Protein AF-A0A9E4SJM3-F1 (afdb_monomer_lite)

Radius of gyration: 16.35 Å; chains: 1; bounding box: 51×21×30 Å

Foldseek 3Di:
DDDDVVVVVVCVVVLVVCCLVVLNVPNCPDDADWDWKWFQQLVPRDIDTDIFGWDDDPPDTDGDQCSSVDPDTDRRVVRCVNPVDIDD

Secondary structure (DSSP, 8-state):
-PPPHHHHHHHHHHHHHHHHHTTTTTTSTTT---EEEEEE-TTT--EEEEEE--EEETTEEE----GGG-SSPPHHHHHHHH---EE-

pLDDT: mean 79.88, std 17.7, range [39.47, 98.62]

Structure (mmCIF, N/CA/C/O backbone):
data_AF-A0A9E4SJM3-F1
#
_entry.id   AF-A0A9E4SJM3-F1
#
loop_
_atom_site.group_PDB
_atom_site.id
_atom_site.type_symbol
_atom_site.label_atom_id
_atom_site.label_alt_id
_atom_site.label_comp_id
_atom_site.label_asym_id
_atom_site.label_entity_id
_atom_site.label_seq_id
_atom_site.pdbx_PDB_ins_code
_atom_site.Cartn_x
_atom_site.Cartn_y
_atom_site.Cartn_z
_atom_site.occupancy
_atom_site.B_iso_or_equiv
_atom_site.auth_seq_id
_atom_site.auth_comp_id
_atom_site.auth_asym_id
_atom_site.auth_atom_id
_atom_site.pdbx_PDB_model_num
ATOM 1 N N . MET A 1 1 ? 31.480 4.252 -17.621 1.00 39.47 1 MET A N 1
ATOM 2 C CA . MET A 1 1 ? 32.399 4.971 -16.705 1.00 39.47 1 MET A CA 1
ATOM 3 C C . MET A 1 1 ? 32.489 4.162 -15.415 1.00 39.47 1 MET A C 1
ATOM 5 O O . MET A 1 1 ? 31.425 3.793 -14.928 1.00 39.47 1 MET A O 1
ATOM 9 N N . PRO A 1 2 ? 33.675 3.802 -14.887 1.00 46.34 2 PRO A N 1
ATOM 10 C CA . PRO A 1 2 ? 33.747 2.976 -13.687 1.00 46.34 2 PRO A CA 1
ATOM 11 C C . PRO A 1 2 ? 33.412 3.836 -12.466 1.00 46.34 2 PRO A C 1
ATOM 13 O O . PRO A 1 2 ? 34.036 4.868 -12.225 1.00 46.34 2 PRO A O 1
ATOM 16 N N . VAL A 1 3 ? 32.388 3.436 -11.715 1.00 58.16 3 VAL A N 1
ATOM 17 C CA . VAL A 1 3 ? 31.951 4.156 -10.516 1.00 58.16 3 VAL A CA 1
ATOM 18 C C . VAL A 1 3 ? 32.855 3.741 -9.354 1.00 58.16 3 VAL A C 1
ATOM 20 O O . VAL A 1 3 ? 32.991 2.557 -9.054 1.00 58.16 3 VAL A O 1
ATOM 23 N N . ASN A 1 4 ? 33.512 4.713 -8.717 1.00 68.50 4 ASN A N 1
ATOM 24 C CA . ASN A 1 4 ? 34.455 4.483 -7.623 1.00 68.50 4 ASN A CA 1
ATOM 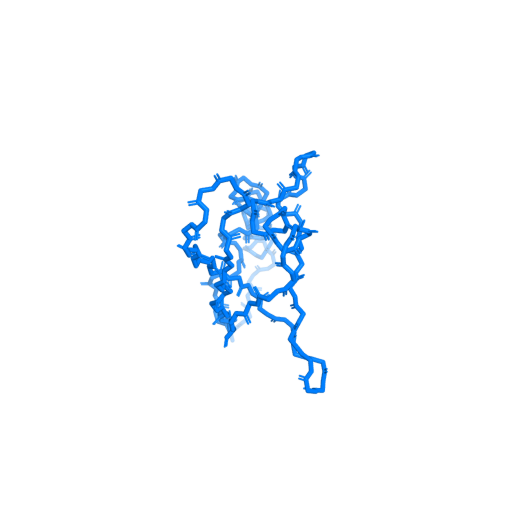25 C C . ASN A 1 4 ? 33.764 3.750 -6.440 1.00 68.50 4 ASN A C 1
ATOM 27 O O . ASN A 1 4 ? 32.747 4.239 -5.935 1.00 68.50 4 ASN A O 1
ATOM 31 N N . PRO A 1 5 ? 34.300 2.615 -5.948 1.00 59.72 5 PRO A N 1
ATOM 32 C CA . PRO A 1 5 ? 33.660 1.802 -4.906 1.00 59.72 5 PRO A CA 1
ATOM 33 C C . PRO A 1 5 ? 33.451 2.547 -3.576 1.00 59.72 5 PRO A C 1
ATOM 35 O O . PRO A 1 5 ? 32.522 2.232 -2.828 1.00 59.72 5 PRO A O 1
ATOM 38 N N . THR A 1 6 ? 34.253 3.573 -3.287 1.00 67.75 6 THR A N 1
ATOM 39 C CA . THR A 1 6 ? 34.087 4.436 -2.106 1.00 67.75 6 THR A CA 1
ATOM 40 C C . THR A 1 6 ? 32.867 5.347 -2.246 1.00 67.75 6 THR A C 1
ATOM 42 O O . THR A 1 6 ? 32.097 5.502 -1.296 1.00 67.75 6 THR A O 1
ATOM 45 N N . VAL A 1 7 ? 32.629 5.873 -3.451 1.00 61.56 7 VAL A N 1
ATOM 46 C CA . VAL A 1 7 ? 31.428 6.658 -3.780 1.00 61.56 7 VAL A CA 1
ATOM 47 C C . VAL A 1 7 ? 30.183 5.776 -3.688 1.00 61.56 7 VAL A C 1
ATOM 49 O O . VAL A 1 7 ? 29.171 6.194 -3.134 1.00 61.56 7 VAL A O 1
ATOM 52 N N . MET A 1 8 ? 30.280 4.516 -4.118 1.00 58.59 8 MET A N 1
ATOM 53 C CA . MET A 1 8 ? 29.169 3.561 -4.077 1.00 58.59 8 MET A CA 1
ATOM 54 C C . MET A 1 8 ? 28.780 3.158 -2.645 1.00 58.59 8 MET A C 1
ATOM 56 O O . MET A 1 8 ? 27.593 3.077 -2.321 1.00 58.59 8 MET A O 1
ATOM 60 N N . LYS A 1 9 ? 29.763 2.972 -1.751 1.00 59.72 9 LYS A N 1
ATOM 61 C CA . LYS A 1 9 ? 29.515 2.720 -0.319 1.00 59.72 9 LYS A CA 1
ATOM 62 C C . LYS A 1 9 ? 28.882 3.923 0.375 1.00 59.72 9 LYS A C 1
ATOM 64 O O . LYS A 1 9 ? 27.962 3.742 1.172 1.00 59.72 9 LYS A O 1
ATOM 69 N N . LEU A 1 10 ? 29.347 5.136 0.073 1.00 65.69 10 LEU A N 1
ATOM 70 C CA . LEU A 1 10 ? 28.782 6.357 0.643 1.00 65.69 10 LEU A CA 1
ATOM 71 C C . LEU A 1 10 ? 27.342 6.571 0.158 1.00 65.69 10 LEU A C 1
ATOM 73 O O . LEU A 1 10 ? 26.450 6.784 0.977 1.00 65.69 10 LEU A O 1
ATOM 77 N N . PHE A 1 11 ? 27.095 6.398 -1.142 1.00 63.09 11 PHE A N 1
ATOM 78 C CA . PHE A 1 11 ? 25.759 6.488 -1.728 1.00 63.09 11 PHE A CA 1
ATOM 79 C C . PHE A 1 11 ? 24.812 5.438 -1.143 1.00 63.09 11 PHE A C 1
ATOM 81 O O . PHE A 1 11 ? 23.703 5.774 -0.752 1.00 63.09 11 PHE A O 1
ATOM 88 N N . SER A 1 12 ? 25.266 4.193 -0.971 1.00 58.81 12 SER A N 1
ATOM 89 C CA . SER A 1 12 ? 24.456 3.116 -0.383 1.00 58.81 12 SER A CA 1
ATOM 90 C C . SER A 1 12 ? 24.079 3.386 1.073 1.00 58.81 12 SER A C 1
ATOM 92 O O . SER A 1 12 ? 22.946 3.122 1.474 1.00 58.81 12 SER A O 1
ATOM 94 N N . ARG A 1 13 ? 24.993 3.932 1.887 1.00 66.31 13 ARG A N 1
ATOM 95 C CA . ARG A 1 13 ? 24.710 4.249 3.298 1.00 66.31 13 ARG A CA 1
ATOM 96 C C . ARG A 1 13 ? 23.755 5.427 3.424 1.00 66.31 13 ARG A C 1
ATOM 98 O O . ARG A 1 13 ? 22.804 5.343 4.194 1.00 66.31 13 ARG A O 1
ATOM 105 N N . THR A 1 14 ? 23.967 6.472 2.632 1.00 63.75 14 THR A N 1
ATOM 106 C CA . THR A 1 14 ? 23.094 7.647 2.593 1.00 63.75 14 THR A CA 1
ATOM 107 C C . THR A 1 14 ? 21.719 7.291 2.029 1.00 63.75 14 THR A C 1
ATOM 109 O O . THR A 1 14 ? 20.710 7.657 2.619 1.00 63.75 14 THR A O 1
ATOM 112 N N . HIS A 1 15 ? 21.655 6.482 0.970 1.00 58.44 15 HIS A N 1
ATOM 113 C CA . HIS A 1 15 ? 20.411 5.950 0.416 1.00 58.44 15 HIS A CA 1
ATOM 114 C C . HIS A 1 15 ? 19.677 5.072 1.426 1.00 58.44 15 HIS A C 1
ATOM 116 O O . HIS A 1 15 ? 18.498 5.281 1.650 1.00 58.44 15 HIS A O 1
ATOM 122 N N . THR A 1 16 ? 20.358 4.146 2.106 1.00 63.31 16 THR A N 1
ATOM 123 C CA . THR A 1 16 ? 19.735 3.303 3.143 1.00 63.31 16 THR A CA 1
ATOM 124 C C . THR A 1 16 ? 19.220 4.142 4.310 1.00 63.31 16 THR A C 1
ATOM 126 O O . THR A 1 16 ? 18.150 3.867 4.848 1.00 63.31 16 THR A O 1
ATOM 129 N N . PHE A 1 17 ? 19.964 5.177 4.704 1.00 65.69 17 PHE A N 1
ATOM 130 C CA . PHE A 1 17 ? 19.558 6.105 5.751 1.00 65.69 17 PHE A CA 1
ATOM 131 C C . PHE A 1 17 ? 18.304 6.884 5.342 1.00 65.69 17 PHE A C 1
ATOM 133 O O . PHE A 1 17 ? 17.304 6.826 6.048 1.00 65.69 17 PHE A O 1
ATOM 140 N N . TRP A 1 18 ? 18.300 7.520 4.170 1.00 56.91 18 TRP A N 1
ATOM 141 C CA . TRP A 1 18 ? 17.139 8.264 3.677 1.00 56.91 18 TRP A CA 1
ATOM 142 C C . TRP A 1 18 ? 15.959 7.362 3.309 1.00 56.91 18 TRP A C 1
ATOM 144 O O . TRP A 1 18 ? 14.819 7.736 3.559 1.00 56.91 18 TRP A O 1
ATOM 154 N N . TYR A 1 19 ? 16.198 6.151 2.804 1.00 55.72 19 TYR A N 1
ATOM 155 C CA . TYR A 1 19 ? 15.183 5.117 2.587 1.00 55.72 19 TYR A CA 1
ATOM 156 C C . TYR A 1 19 ? 14.514 4.730 3.905 1.00 55.72 19 TYR A C 1
ATOM 158 O O . TYR A 1 19 ? 13.294 4.674 3.978 1.00 55.72 19 TYR A O 1
ATOM 166 N N . ARG A 1 20 ? 15.282 4.545 4.983 1.00 61.47 20 ARG A N 1
ATOM 167 C CA . ARG A 1 20 ? 14.724 4.261 6.313 1.00 61.47 20 ARG A CA 1
ATOM 168 C C . ARG A 1 20 ? 14.005 5.468 6.921 1.00 61.47 20 ARG A C 1
ATOM 170 O O . ARG A 1 20 ? 12.924 5.300 7.465 1.00 61.47 20 ARG A O 1
ATOM 177 N N . VAL A 1 21 ? 14.566 6.672 6.801 1.00 60.44 21 VAL A N 1
ATOM 178 C CA . VAL A 1 21 ? 14.009 7.910 7.385 1.00 60.44 21 VAL A CA 1
ATOM 179 C C . VAL A 1 21 ? 12.729 8.364 6.678 1.00 60.44 21 VAL A C 1
ATOM 181 O O . VAL A 1 21 ? 11.791 8.807 7.328 1.00 60.44 21 VAL A O 1
ATOM 184 N N . SER A 1 22 ? 12.663 8.223 5.356 1.00 55.72 22 SER A N 1
ATOM 185 C CA . SER A 1 22 ? 11.467 8.537 4.558 1.00 55.72 22 SER A CA 1
ATOM 186 C C . SER A 1 22 ? 10.429 7.420 4.538 1.00 55.72 22 SER A C 1
ATOM 188 O O . SER A 1 22 ? 9.374 7.556 3.925 1.00 55.72 22 SER A O 1
ATOM 190 N N . GLY A 1 23 ? 10.758 6.281 5.139 1.00 55.44 23 GLY A N 1
ATOM 191 C CA . GLY A 1 23 ? 9.890 5.127 5.161 1.00 55.44 23 GLY A CA 1
ATOM 192 C C . GLY A 1 23 ? 9.689 4.405 3.832 1.00 55.44 23 GLY A C 1
ATOM 193 O O . GLY A 1 23 ? 8.618 3.868 3.559 1.00 55.44 23 GLY A O 1
ATOM 194 N N . GLY A 1 24 ? 10.732 4.384 3.011 1.00 55.06 24 GLY A N 1
ATOM 195 C CA . GLY A 1 24 ? 10.769 3.767 1.688 1.00 55.06 24 GLY A CA 1
ATOM 196 C C . GLY A 1 24 ? 10.439 4.737 0.554 1.00 55.06 24 GLY A C 1
ATOM 197 O O . GLY A 1 24 ? 10.738 4.437 -0.599 1.00 55.06 24 GLY A O 1
ATOM 198 N N . LEU A 1 25 ? 9.900 5.922 0.868 1.00 54.28 25 LEU A N 1
ATOM 199 C CA . LEU A 1 25 ? 9.486 6.916 -0.125 1.00 54.28 25 LEU A CA 1
ATOM 200 C C . LEU A 1 25 ? 10.670 7.484 -0.914 1.00 54.28 25 LEU A C 1
ATOM 202 O O . LEU A 1 25 ? 10.591 7.563 -2.125 1.00 54.28 25 LEU A O 1
ATOM 206 N N . VAL A 1 26 ? 11.789 7.846 -0.286 1.00 52.25 26 VAL A N 1
ATOM 207 C CA . VAL A 1 26 ? 12.878 8.577 -0.973 1.00 52.25 26 VAL A CA 1
ATOM 208 C C . VAL A 1 26 ? 13.791 7.666 -1.802 1.00 52.25 26 VAL A C 1
ATOM 210 O O . VAL A 1 26 ? 14.419 8.137 -2.745 1.00 52.25 26 VAL A O 1
ATOM 213 N N . GLY A 1 27 ? 13.857 6.359 -1.522 1.00 48.25 27 GLY A N 1
ATOM 214 C CA . GLY A 1 27 ? 14.704 5.453 -2.316 1.00 48.25 27 GLY A CA 1
ATOM 215 C C . GLY A 1 27 ? 14.027 4.824 -3.536 1.00 48.25 27 GLY A C 1
ATOM 216 O O . GLY A 1 27 ? 14.719 4.208 -4.336 1.00 48.25 27 GLY A O 1
ATOM 217 N N . SER A 1 28 ? 12.714 5.000 -3.713 1.00 54.12 28 SER A N 1
ATOM 218 C CA . SER A 1 28 ? 11.973 4.452 -4.862 1.00 54.12 28 SER A CA 1
ATOM 219 C C . SER A 1 28 ? 11.891 5.429 -6.062 1.00 54.12 28 SER A C 1
ATOM 221 O O . SER A 1 28 ? 11.577 5.038 -7.185 1.00 54.12 28 SER A O 1
ATOM 223 N N . TRP A 1 29 ? 12.270 6.704 -5.875 1.00 53.19 29 TRP A N 1
ATOM 224 C CA . TRP A 1 29 ? 12.079 7.798 -6.849 1.00 53.19 29 TRP A CA 1
ATOM 225 C C . TRP A 1 29 ? 13.213 7.997 -7.866 1.00 53.19 29 TRP A C 1
ATOM 227 O O . TRP A 1 29 ? 13.494 9.118 -8.287 1.00 53.19 29 TRP A O 1
ATOM 237 N N . ILE A 1 30 ? 13.865 6.923 -8.308 1.00 48.09 30 ILE A N 1
ATOM 238 C CA . ILE A 1 30 ? 14.793 6.997 -9.445 1.00 48.09 30 ILE A CA 1
ATOM 239 C C . ILE A 1 30 ? 14.448 5.874 -10.428 1.00 48.09 30 ILE A C 1
ATOM 241 O O . ILE A 1 30 ? 14.994 4.779 -10.356 1.00 48.09 30 ILE A O 1
ATOM 245 N N . GLY A 1 31 ? 13.505 6.154 -11.335 1.00 57.78 31 GLY A N 1
ATOM 246 C CA . GLY A 1 31 ? 13.246 5.338 -12.529 1.00 57.78 31 GLY A CA 1
ATOM 247 C C . GLY A 1 31 ? 12.315 4.131 -12.374 1.00 57.78 31 GLY A C 1
ATOM 248 O O . GLY A 1 31 ? 12.300 3.291 -13.269 1.00 57.78 31 GLY A O 1
ATOM 249 N N . THR A 1 32 ? 11.541 4.020 -11.288 1.00 63.94 32 THR A N 1
ATOM 250 C CA . THR A 1 32 ? 10.573 2.919 -11.126 1.00 63.94 32 THR A CA 1
ATOM 251 C C . THR A 1 32 ? 9.132 3.368 -11.407 1.00 63.94 32 THR A C 1
ATOM 253 O O . THR A 1 32 ? 8.798 4.526 -11.139 1.00 63.94 32 THR A O 1
ATOM 256 N N . PRO A 1 33 ? 8.272 2.496 -11.973 1.00 69.75 33 PRO A N 1
ATOM 257 C CA . PRO A 1 33 ? 6.861 2.812 -12.188 1.00 69.75 33 PRO A CA 1
ATOM 258 C C . PRO A 1 33 ? 6.145 3.163 -10.878 1.00 69.75 33 PRO A C 1
ATOM 260 O O . PRO A 1 33 ? 6.382 2.535 -9.847 1.00 69.75 33 PRO A O 1
ATOM 263 N N . VAL A 1 34 ? 5.234 4.138 -10.931 1.00 80.31 34 VAL A N 1
ATOM 264 C CA . VAL A 1 34 ? 4.367 4.532 -9.809 1.00 80.31 34 VAL A CA 1
ATOM 265 C C . VAL A 1 34 ? 2.919 4.221 -10.180 1.00 80.31 34 VAL A C 1
ATOM 267 O O . VAL A 1 34 ? 2.436 4.680 -11.211 1.00 80.31 34 VAL A O 1
ATOM 270 N N . GLY A 1 35 ? 2.232 3.453 -9.336 1.00 84.25 35 GLY A N 1
ATOM 271 C CA . GLY A 1 35 ? 0.803 3.162 -9.426 1.00 84.25 35 GLY A CA 1
ATOM 272 C C . GLY A 1 35 ? -0.000 4.034 -8.460 1.00 84.25 35 GLY A C 1
ATOM 273 O O . 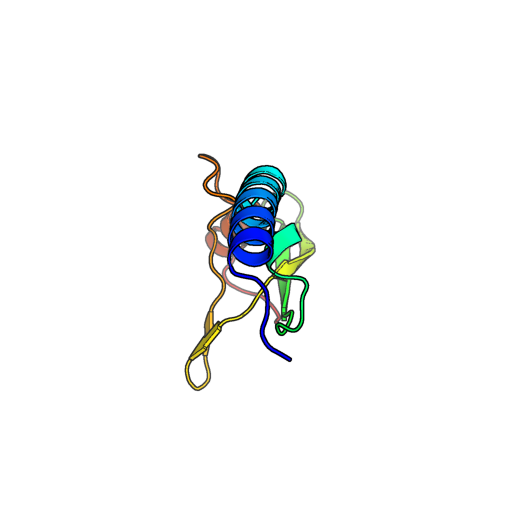GLY A 1 35 ? 0.487 4.400 -7.384 1.00 84.25 35 GLY A O 1
ATOM 274 N N . LEU A 1 36 ? -1.234 4.377 -8.833 1.00 91.00 36 LEU A N 1
ATOM 275 C CA . LEU A 1 36 ? -2.112 5.234 -8.036 1.00 91.00 36 LEU A CA 1
ATOM 276 C C . LEU A 1 36 ? -3.257 4.421 -7.437 1.00 91.00 36 LEU A C 1
ATOM 278 O O . LEU A 1 36 ? -4.319 4.275 -8.030 1.00 91.00 36 LEU A O 1
ATOM 282 N N . LEU A 1 37 ? -3.073 3.948 -6.206 1.00 94.56 37 LEU A N 1
ATOM 283 C CA . LEU A 1 37 ? -4.102 3.180 -5.515 1.00 94.56 37 LEU A CA 1
ATOM 284 C C . LEU A 1 37 ? -5.156 4.109 -4.904 1.00 94.56 37 LEU A C 1
ATOM 286 O O . LEU A 1 37 ? -4.864 4.854 -3.965 1.00 94.56 37 LEU A O 1
ATOM 290 N N . THR A 1 38 ? -6.399 4.019 -5.370 1.00 97.56 38 THR A N 1
ATOM 291 C CA . THR A 1 38 ? -7.541 4.755 -4.812 1.00 97.56 38 THR A CA 1
ATOM 292 C C . THR A 1 38 ? -8.429 3.843 -3.968 1.00 97.56 38 THR A C 1
ATOM 294 O O . T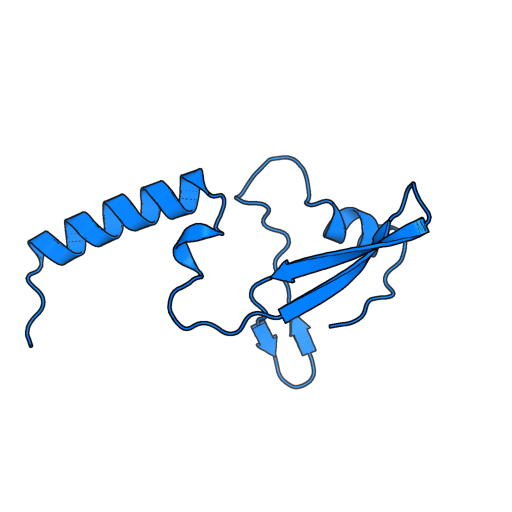HR A 1 38 ? -8.980 2.865 -4.462 1.00 97.56 38 THR A O 1
ATOM 297 N N . THR A 1 39 ? -8.611 4.190 -2.689 1.00 98.38 39 THR A N 1
ATOM 298 C CA . THR A 1 39 ? -9.404 3.426 -1.704 1.00 98.38 39 THR A CA 1
ATOM 299 C C . THR A 1 39 ? -10.526 4.268 -1.099 1.00 98.38 39 THR A C 1
ATOM 301 O O . THR A 1 39 ? -10.479 5.499 -1.122 1.00 98.38 39 THR A O 1
ATOM 304 N N . THR A 1 40 ? -11.533 3.617 -0.514 1.00 98.62 40 THR A N 1
ATOM 305 C CA . THR A 1 40 ? -12.601 4.294 0.242 1.00 98.62 40 THR A CA 1
ATOM 306 C C . THR A 1 40 ? -12.241 4.360 1.727 1.00 98.62 40 THR A C 1
ATOM 308 O O . THR A 1 40 ? -11.995 3.340 2.362 1.00 98.62 40 THR A O 1
ATOM 311 N N . GLY A 1 41 ? -12.221 5.555 2.312 1.00 98.38 41 GLY A N 1
ATOM 312 C CA . GLY A 1 41 ? -11.887 5.772 3.715 1.00 98.38 41 GLY A CA 1
ATOM 313 C C . GLY A 1 41 ? -12.852 5.065 4.654 1.00 98.38 41 GLY A C 1
ATOM 314 O O . GLY A 1 41 ? -14.004 5.473 4.761 1.00 98.38 41 GLY A O 1
ATOM 315 N N . ARG A 1 42 ? -12.371 4.084 5.424 1.00 98.12 42 ARG A N 1
ATOM 316 C CA . ARG A 1 42 ? -13.225 3.247 6.293 1.00 98.12 42 ARG A CA 1
ATOM 317 C C . ARG A 1 42 ? -14.031 4.007 7.355 1.00 98.12 42 ARG A C 1
ATOM 319 O O . ARG A 1 42 ? -14.999 3.478 7.876 1.00 98.12 42 ARG A O 1
ATOM 326 N N . LYS A 1 43 ? -13.590 5.216 7.728 1.00 97.62 43 LYS A N 1
ATOM 327 C CA . LYS A 1 43 ? -14.278 6.077 8.708 1.00 97.62 43 LYS A CA 1
ATOM 328 C C . LYS A 1 43 ? -15.089 7.198 8.058 1.00 97.62 43 LYS A C 1
ATOM 330 O O . LYS A 1 43 ? -16.064 7.644 8.641 1.00 97.62 43 LYS A O 1
ATOM 335 N N . SER A 1 44 ? -14.647 7.697 6.903 1.00 97.75 44 SER A N 1
ATOM 336 C CA . SER A 1 44 ? -15.180 8.923 6.294 1.00 97.75 44 SER A CA 1
ATOM 337 C C . SER A 1 44 ? -15.994 8.687 5.023 1.00 97.75 44 SER A C 1
ATOM 339 O O . SER A 1 44 ? -16.645 9.614 4.557 1.00 97.75 44 SER A O 1
ATOM 341 N N . GLY A 1 45 ? -15.902 7.506 4.407 1.00 97.69 45 GLY A N 1
ATOM 342 C CA . GLY A 1 45 ? -16.494 7.202 3.100 1.00 97.69 45 GLY A CA 1
ATOM 343 C C . GLY A 1 45 ? -15.836 7.916 1.910 1.00 97.69 45 GLY A C 1
ATOM 344 O O . GLY A 1 45 ? -16.186 7.645 0.766 1.00 97.69 45 GLY A O 1
ATOM 345 N N . ARG A 1 46 ? -14.870 8.816 2.140 1.00 98.19 46 ARG A N 1
ATOM 346 C CA . ARG A 1 46 ? -14.214 9.596 1.075 1.00 98.19 46 ARG A CA 1
ATOM 347 C C . ARG A 1 46 ? -13.212 8.752 0.294 1.00 98.19 46 ARG A C 1
ATOM 349 O O . ARG A 1 46 ? -12.602 7.848 0.858 1.00 98.19 46 ARG A O 1
ATOM 356 N N . LYS A 1 47 ? -12.989 9.075 -0.979 1.00 98.06 47 LYS A N 1
ATOM 357 C CA . LYS A 1 47 ? -11.923 8.456 -1.780 1.00 98.06 47 LYS A CA 1
ATOM 358 C C . LYS A 1 47 ? -10.559 9.052 -1.409 1.00 98.06 47 LYS A C 1
ATOM 360 O O . LYS A 1 47 ? -10.442 10.264 -1.252 1.00 98.06 47 LYS A O 1
ATOM 365 N N . TYR A 1 48 ? -9.548 8.197 -1.263 1.00 94.88 48 TYR A N 1
ATOM 366 C CA . TYR A 1 48 ? -8.157 8.568 -0.993 1.00 94.88 48 TYR A CA 1
ATOM 367 C C . TYR A 1 48 ? -7.236 7.869 -1.987 1.00 94.88 48 TYR A C 1
ATOM 369 O O . TYR A 1 48 ? -7.255 6.640 -2.060 1.00 94.88 48 TYR A O 1
ATOM 377 N N . THR A 1 49 ? -6.405 8.638 -2.686 1.00 94.12 49 THR A N 1
ATOM 378 C CA . THR A 1 49 ? -5.408 8.124 -3.632 1.00 94.12 49 THR A CA 1
ATOM 379 C C . THR A 1 49 ? -4.025 8.149 -2.991 1.00 94.12 49 THR A C 1
ATOM 381 O O . THR A 1 49 ? -3.601 9.173 -2.461 1.00 94.12 49 THR A O 1
ATOM 384 N N . THR A 1 50 ? -3.330 7.012 -3.006 1.00 91.00 50 THR A N 1
ATOM 385 C CA . THR A 1 50 ? -1.973 6.855 -2.470 1.00 91.00 50 THR A CA 1
ATOM 386 C C . THR A 1 50 ? -1.029 6.419 -3.593 1.00 91.00 50 THR A C 1
ATOM 388 O O . THR A 1 50 ? -1.272 5.371 -4.193 1.00 91.00 50 THR A O 1
ATOM 391 N N . PRO A 1 51 ? 0.043 7.180 -3.885 1.00 87.75 51 PRO A N 1
ATOM 392 C CA . PRO A 1 51 ? 1.061 6.749 -4.833 1.00 87.75 51 PRO A CA 1
ATOM 393 C C . PRO A 1 51 ? 1.908 5.639 -4.207 1.00 87.75 51 PRO A C 1
ATOM 395 O O . PRO A 1 51 ? 2.443 5.797 -3.108 1.00 87.75 51 PRO A O 1
ATOM 398 N N . LEU A 1 52 ? 2.014 4.508 -4.897 1.00 86.75 52 LEU A N 1
ATOM 399 C CA . LEU A 1 52 ? 2.732 3.323 -4.438 1.00 86.75 52 LEU A CA 1
ATOM 400 C C . LEU A 1 52 ? 3.530 2.727 -5.594 1.00 86.75 52 LEU A C 1
ATOM 402 O O . LEU A 1 52 ? 3.132 2.826 -6.750 1.00 86.75 52 LEU A O 1
ATOM 406 N N . GLN A 1 53 ? 4.639 2.067 -5.279 1.00 84.19 53 GLN A N 1
ATOM 407 C CA . GLN A 1 53 ? 5.356 1.262 -6.260 1.00 84.19 53 GLN A CA 1
ATOM 408 C C . GLN A 1 53 ? 4.590 -0.056 -6.473 1.00 84.19 53 GLN A C 1
ATOM 410 O O . GLN A 1 53 ? 4.446 -0.815 -5.506 1.00 84.19 53 GLN A O 1
ATOM 415 N N . PRO A 1 54 ? 4.072 -0.332 -7.682 1.00 87.62 54 PRO A N 1
ATOM 416 C C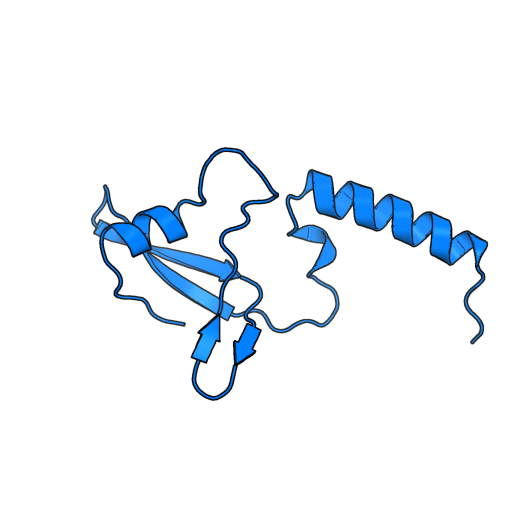A . PRO A 1 54 ? 3.408 -1.586 -7.980 1.00 87.62 54 PRO A CA 1
ATOM 417 C C . PRO A 1 54 ? 4.436 -2.659 -8.345 1.00 87.62 54 PRO A C 1
ATOM 419 O O . PRO A 1 54 ? 5.479 -2.379 -8.940 1.00 87.62 54 PRO A O 1
ATOM 422 N N . ILE A 1 55 ? 4.101 -3.905 -8.040 1.00 88.12 55 ILE A N 1
ATOM 423 C CA . ILE A 1 55 ? 4.717 -5.088 -8.636 1.00 88.12 55 ILE A CA 1
ATOM 424 C C . ILE A 1 55 ? 3.672 -5.698 -9.565 1.00 88.12 55 ILE A C 1
ATOM 426 O O . ILE A 1 55 ? 2.536 -5.915 -9.148 1.00 88.12 55 ILE A O 1
ATOM 430 N N . ILE A 1 56 ? 4.047 -5.938 -10.818 1.00 87.88 56 ILE A N 1
ATOM 431 C CA . ILE A 1 56 ? 3.176 -6.583 -11.802 1.00 87.88 56 ILE A CA 1
ATOM 432 C C . ILE A 1 56 ? 3.490 -8.078 -11.804 1.00 87.88 56 ILE A C 1
ATOM 434 O O . ILE A 1 56 ? 4.644 -8.458 -12.004 1.00 87.88 56 ILE A O 1
ATOM 438 N N . ASP A 1 57 ? 2.472 -8.901 -11.563 1.00 88.62 57 ASP A N 1
ATOM 439 C CA . ASP A 1 57 ? 2.556 -10.363 -11.531 1.00 88.62 57 ASP A CA 1
ATOM 440 C C . ASP A 1 57 ? 1.465 -10.964 -12.428 1.00 88.62 57 ASP A C 1
ATOM 442 O O . ASP A 1 57 ? 0.327 -11.194 -12.004 1.00 88.62 57 ASP A O 1
ATOM 446 N N . GLY A 1 58 ? 1.799 -11.134 -13.711 1.00 93.81 58 GLY A N 1
ATOM 447 C CA . GLY A 1 58 ? 0.827 -11.454 -14.757 1.00 93.81 58 GLY A CA 1
ATOM 448 C C . GLY A 1 58 ? -0.218 -10.344 -14.886 1.00 93.81 58 GLY A C 1
ATOM 449 O O . GLY A 1 58 ? 0.134 -9.183 -15.088 1.00 93.81 58 GLY A O 1
ATOM 450 N N . ASP A 1 59 ? -1.488 -10.706 -14.714 1.00 94.31 59 ASP A N 1
ATOM 451 C CA . ASP A 1 59 ? -2.618 -9.767 -14.721 1.00 94.31 59 ASP A CA 1
ATOM 452 C C . ASP A 1 59 ? -2.852 -9.092 -13.354 1.00 94.31 59 ASP A C 1
ATOM 454 O O . ASP A 1 59 ? -3.762 -8.276 -13.201 1.00 94.31 59 ASP A O 1
ATOM 458 N N . ASN A 1 60 ? -2.048 -9.425 -12.337 1.00 91.50 60 ASN A N 1
ATOM 459 C CA . ASN A 1 60 ? -2.205 -8.897 -10.986 1.00 91.50 60 ASN A CA 1
ATOM 460 C C . ASN A 1 60 ? -1.317 -7.673 -10.745 1.00 91.50 60 ASN A C 1
ATOM 462 O O . ASN A 1 60 ? -0.147 -7.635 -11.135 1.00 91.50 60 ASN A O 1
ATOM 466 N N . VAL A 1 61 ? -1.851 -6.709 -9.991 1.00 91.56 61 VAL A N 1
ATOM 467 C CA . VAL A 1 61 ? -1.081 -5.594 -9.427 1.00 91.56 61 VAL A CA 1
ATOM 468 C C . VAL A 1 61 ? -0.939 -5.792 -7.923 1.00 91.56 61 VAL A C 1
ATOM 470 O O . VAL A 1 61 ? -1.926 -5.850 -7.190 1.00 91.56 61 VAL A O 1
ATOM 473 N N . VAL A 1 62 ? 0.300 -5.875 -7.451 1.00 92.56 62 VAL A N 1
ATOM 474 C CA . VAL A 1 62 ? 0.634 -6.137 -6.052 1.00 92.56 62 VAL A CA 1
ATOM 475 C C . VAL A 1 62 ? 1.233 -4.887 -5.414 1.00 92.56 62 VAL A C 1
ATOM 477 O O . VAL A 1 62 ? 2.227 -4.336 -5.888 1.00 9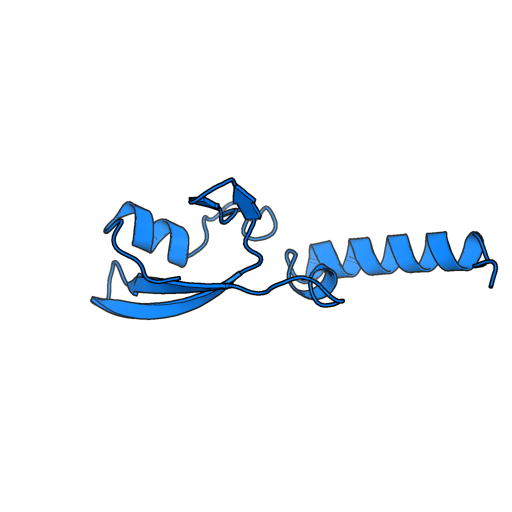2.56 62 VAL A O 1
ATOM 480 N N . PHE A 1 63 ? 0.654 -4.467 -4.287 1.00 91.50 63 PHE A N 1
ATOM 481 C CA . PHE A 1 63 ? 1.176 -3.394 -3.439 1.00 91.50 63 PHE A CA 1
ATOM 482 C C . PHE A 1 63 ? 1.592 -3.929 -2.072 1.00 91.50 63 PHE A C 1
ATOM 484 O O . PHE A 1 63 ? 0.860 -4.682 -1.430 1.00 91.50 63 PHE A O 1
ATOM 491 N N . ILE A 1 64 ? 2.748 -3.484 -1.579 1.00 90.38 64 ILE A N 1
ATOM 492 C CA . ILE A 1 64 ? 3.279 -3.921 -0.285 1.00 90.38 64 ILE A CA 1
ATOM 493 C C . ILE A 1 64 ? 2.909 -2.902 0.799 1.00 90.38 64 ILE A C 1
ATOM 495 O O . ILE A 1 64 ? 3.393 -1.771 0.812 1.00 90.38 64 ILE A O 1
ATOM 499 N N . ALA A 1 65 ? 2.099 -3.324 1.771 1.00 92.38 65 ALA A N 1
ATOM 500 C CA . ALA A 1 65 ? 1.681 -2.516 2.922 1.00 92.38 65 ALA A CA 1
ATOM 501 C C . ALA A 1 65 ? 2.754 -2.415 4.026 1.00 92.38 65 ALA A C 1
ATOM 503 O O . ALA A 1 65 ? 2.448 -2.561 5.209 1.00 92.38 65 ALA A O 1
ATOM 504 N N . SER A 1 66 ? 4.015 -2.180 3.652 1.00 85.19 66 SER A N 1
ATOM 505 C CA . SER A 1 66 ? 5.148 -2.164 4.589 1.00 85.19 66 SER A CA 1
ATOM 506 C C . SER A 1 66 ? 5.104 -0.981 5.553 1.00 85.19 66 SER A C 1
ATOM 508 O O . SER A 1 66 ? 5.556 -1.112 6.687 1.00 85.19 66 SER A O 1
ATOM 510 N N . ASN A 1 67 ? 4.580 0.167 5.100 1.00 85.88 67 ASN A N 1
ATOM 511 C CA . ASN A 1 67 ? 4.544 1.428 5.841 1.00 85.88 67 ASN A CA 1
ATOM 512 C C . ASN A 1 67 ? 5.875 1.722 6.546 1.00 85.88 67 ASN A C 1
ATOM 514 O O . ASN A 1 67 ? 5.895 1.889 7.762 1.00 85.88 67 ASN A O 1
ATOM 518 N N . ALA A 1 68 ? 6.996 1.691 5.819 1.00 75.94 68 ALA A N 1
ATOM 519 C CA . ALA A 1 68 ? 8.335 1.902 6.385 1.00 75.94 68 ALA A CA 1
ATOM 520 C C . ALA A 1 68 ? 8.813 0.880 7.432 1.00 75.94 68 ALA A C 1
ATOM 522 O O . ALA A 1 68 ? 9.831 1.107 8.082 1.00 75.94 68 ALA A O 1
ATOM 523 N N . GLY A 1 69 ? 8.075 -0.206 7.664 1.00 78.88 69 GLY A N 1
ATOM 524 C CA . GLY A 1 69 ? 8.277 -1.067 8.829 1.00 78.88 69 GLY A CA 1
ATOM 525 C C . GLY A 1 69 ? 7.731 -0.479 10.136 1.00 78.88 69 GLY A C 1
ATOM 526 O O . GLY A 1 69 ? 8.063 -0.977 11.212 1.00 78.88 69 GLY A O 1
ATOM 527 N N . HIS A 1 70 ? 6.896 0.566 10.087 1.00 83.56 70 HIS A N 1
ATOM 528 C CA . HIS A 1 70 ? 6.173 1.037 11.266 1.00 83.56 70 HIS A CA 1
ATOM 529 C C . HIS A 1 70 ? 5.254 -0.059 11.820 1.00 83.56 70 HIS A C 1
ATOM 531 O O . HIS A 1 70 ? 4.659 -0.842 11.085 1.00 83.56 70 HIS A O 1
ATOM 537 N N . LYS A 1 71 ? 5.061 -0.051 13.146 1.00 91.12 71 LYS A N 1
ATOM 538 C CA . LYS A 1 71 ? 4.161 -0.988 13.845 1.00 91.12 71 LYS A CA 1
ATOM 539 C C . LYS A 1 71 ? 2.689 -0.850 13.438 1.00 91.12 71 LYS A C 1
ATOM 541 O O . LYS A 1 71 ? 1.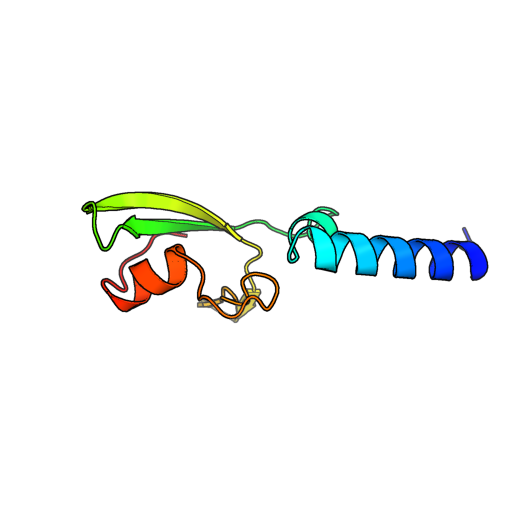896 -1.747 13.698 1.00 91.12 71 LYS A O 1
ATOM 546 N N . VAL A 1 72 ? 2.313 0.294 12.869 1.00 91.75 72 VAL A N 1
ATOM 547 C CA . VAL A 1 72 ? 0.938 0.595 12.466 1.00 91.75 72 VAL A CA 1
ATOM 548 C C . VAL A 1 72 ? 0.803 0.357 10.970 1.00 91.75 72 VAL A C 1
ATOM 550 O O . VAL A 1 72 ? 1.620 0.838 10.188 1.00 91.75 72 VAL A O 1
ATOM 553 N N . HIS A 1 73 ? -0.250 -0.350 10.571 1.00 94.62 73 HIS A N 1
ATOM 554 C CA . HIS A 1 73 ? -0.560 -0.552 9.160 1.00 94.62 73 HIS A CA 1
ATOM 555 C C . HIS A 1 73 ? -0.909 0.766 8.450 1.00 94.62 73 HIS A C 1
ATOM 557 O O . HIS A 1 73 ? -1.515 1.651 9.065 1.00 94.62 73 HIS A O 1
ATOM 563 N N . PRO A 1 74 ? -0.590 0.900 7.150 1.00 95.56 74 PRO A N 1
ATOM 564 C CA . PRO A 1 74 ? -0.896 2.115 6.415 1.00 95.56 74 PRO A CA 1
ATOM 565 C C . PRO A 1 74 ? -2.410 2.291 6.256 1.00 95.56 74 PRO A C 1
ATOM 567 O O . PRO A 1 74 ? -3.176 1.325 6.188 1.00 95.56 74 PRO A O 1
ATOM 570 N N . GLN A 1 75 ? -2.854 3.545 6.173 1.00 95.94 75 GLN A N 1
ATOM 571 C CA . GLN A 1 75 ? -4.278 3.882 6.110 1.00 95.94 75 GLN A CA 1
ATOM 572 C C . GLN A 1 75 ? -4.996 3.208 4.933 1.00 95.94 75 GLN A C 1
ATOM 574 O O . GLN A 1 75 ? -6.095 2.692 5.118 1.00 95.94 75 GLN A O 1
ATOM 579 N N . TRP A 1 76 ? -4.381 3.175 3.748 1.00 96.25 76 TRP A N 1
ATOM 580 C CA . TRP A 1 76 ? -4.965 2.547 2.559 1.00 96.25 76 TRP A CA 1
ATOM 581 C C . TRP A 1 76 ? -5.181 1.039 2.747 1.00 96.25 76 TRP A C 1
ATOM 583 O O . TRP A 1 76 ? -6.194 0.511 2.303 1.00 96.25 76 TRP A O 1
ATOM 593 N N . TRP A 1 77 ? -4.299 0.351 3.480 1.00 97.56 77 TRP A N 1
ATOM 594 C CA . TRP A 1 77 ? -4.480 -1.069 3.790 1.00 97.56 77 TRP A CA 1
ATOM 595 C C . TRP A 1 77 ? -5.645 -1.276 4.754 1.00 97.56 77 TRP A C 1
ATOM 597 O O . TRP A 1 77 ? -6.467 -2.168 4.569 1.00 97.56 77 TRP A O 1
ATOM 607 N N . LEU A 1 78 ? -5.769 -0.411 5.766 1.00 98.12 78 LEU A N 1
ATOM 608 C CA . LEU A 1 78 ? -6.905 -0.445 6.688 1.00 98.12 78 LEU A CA 1
ATOM 609 C C . LEU A 1 78 ? -8.231 -0.134 5.980 1.00 98.12 78 LEU A C 1
ATOM 611 O O . LEU A 1 78 ? -9.264 -0.665 6.384 1.00 98.12 78 LEU A O 1
ATOM 615 N N . ASN A 1 79 ? -8.201 0.718 4.953 1.00 98.44 79 ASN A N 1
ATOM 616 C CA . ASN A 1 79 ? -9.342 0.983 4.083 1.00 98.44 79 ASN A CA 1
ATOM 617 C C . ASN A 1 79 ? -9.716 -0.269 3.279 1.00 98.44 79 ASN A C 1
ATOM 619 O O . ASN A 1 79 ? -10.860 -0.701 3.377 1.00 98.44 79 ASN A O 1
ATOM 623 N N . LEU A 1 80 ? -8.754 -0.896 2.589 1.00 98.06 80 LEU A N 1
ATOM 624 C CA . LEU A 1 80 ? -8.966 -2.134 1.823 1.00 98.06 80 LEU A CA 1
ATOM 625 C C . LEU A 1 80 ? -9.469 -3.292 2.687 1.00 98.06 80 LEU A C 1
ATOM 627 O O . LEU A 1 80 ? -10.344 -4.047 2.282 1.00 98.06 80 LEU A O 1
ATOM 631 N N . LYS A 1 81 ? -8.957 -3.409 3.916 1.00 98.06 81 LYS A N 1
ATOM 632 C CA . LYS A 1 81 ? -9.419 -4.421 4.870 1.00 98.06 81 LYS A CA 1
ATOM 633 C C . LYS A 1 81 ? -10.900 -4.257 5.231 1.00 98.06 81 LYS A C 1
ATOM 635 O O . LYS A 1 81 ? -11.545 -5.240 5.575 1.00 98.06 81 LYS A O 1
ATOM 640 N N . ALA A 1 82 ? -11.422 -3.030 5.207 1.00 98.31 82 ALA A N 1
ATOM 641 C CA . ALA A 1 82 ? -12.828 -2.748 5.486 1.00 98.31 82 ALA A CA 1
ATOM 642 C C . ALA A 1 82 ? -13.705 -2.794 4.223 1.00 98.31 82 ALA A C 1
ATOM 644 O O . ALA A 1 82 ? -14.868 -3.175 4.308 1.00 98.31 82 ALA A O 1
ATOM 645 N N . ASN A 1 83 ? -13.162 -2.394 3.073 1.00 98.00 83 ASN A N 1
ATOM 646 C CA . ASN A 1 83 ? -13.806 -2.468 1.769 1.00 98.00 83 ASN A CA 1
ATOM 647 C C . ASN A 1 83 ? -12.740 -2.784 0.700 1.00 98.00 83 ASN A C 1
ATOM 649 O O . ASN A 1 83 ? -11.929 -1.899 0.416 1.00 98.00 83 ASN A O 1
ATOM 653 N N . PRO A 1 84 ? -12.737 -3.998 0.116 1.00 97.50 84 PRO A N 1
ATOM 654 C CA . PRO A 1 84 ? -11.691 -4.441 -0.804 1.00 97.50 84 PRO A CA 1
ATOM 655 C C . PRO A 1 84 ? -11.735 -3.757 -2.179 1.00 97.50 84 PRO A C 1
ATOM 657 O O . PRO A 1 84 ? -10.772 -3.872 -2.931 1.00 97.50 84 PRO A O 1
ATOM 660 N N . GLU A 1 85 ? -12.806 -3.026 -2.502 1.00 97.81 85 GLU A N 1
ATOM 661 C CA . GLU A 1 85 ? -12.940 -2.315 -3.774 1.00 97.81 85 GLU A CA 1
ATOM 662 C C . GLU A 1 85 ? -11.953 -1.143 -3.886 1.00 97.81 85 GLU A C 1
ATOM 664 O O . GLU A 1 85 ? -11.933 -0.223 -3.052 1.00 97.81 85 GLU A O 1
ATOM 669 N N . ALA A 1 86 ? -11.171 -1.141 -4.964 1.00 97.06 86 ALA A N 1
ATOM 670 C CA . ALA A 1 86 ? -10.198 -0.102 -5.270 1.00 97.06 86 ALA A CA 1
ATOM 671 C C . ALA A 1 86 ? -9.979 0.073 -6.774 1.00 97.06 86 ALA A C 1
ATOM 673 O O . ALA A 1 86 ? -10.386 -0.746 -7.592 1.00 97.06 86 ALA A O 1
ATOM 674 N N . THR A 1 87 ? -9.320 1.173 -7.123 1.00 97.06 87 THR A N 1
ATOM 675 C CA . THR A 1 87 ? -8.914 1.500 -8.495 1.00 97.06 87 THR A CA 1
ATOM 676 C C . THR A 1 87 ? -7.409 1.719 -8.515 1.00 97.06 87 THR A C 1
ATOM 678 O O . THR A 1 87 ? -6.874 2.281 -7.551 1.00 97.06 87 THR A O 1
ATOM 681 N N . VAL A 1 88 ? -6.747 1.262 -9.578 1.00 91.69 88 VAL A N 1
ATOM 682 C CA . VAL A 1 88 ? -5.288 1.267 -9.738 1.00 91.69 88 VAL A CA 1
ATOM 683 C C . VAL A 1 88 ? -4.901 1.837 -11.092 1.00 91.69 88 VAL A C 1
ATOM 685 O O . VAL A 1 88 ? -5.673 1.589 -12.045 1.00 91.69 88 VAL A O 1
#

Sequence (88 aa):
MPVNPTVMKLFSRTHTFWYRVSGGLVGSWIGTPVGLLTTTGRKSGRKYTTPLQPIIDGDNVVFIASNAGHKVHPQWWLNLKANPEATV